Protein AF-A0A377XPC1-F1 (afdb_monomer_lite)

pLDDT: mean 78.17, std 18.59, range [35.38, 95.88]

Foldseek 3Di:
DQPPLPPPPFKDKAQFPDKAWDWDADPQGIKIKIWTAHPVGDIAIDMFHDPDPVSVVVCCVQPVQLFFPDHPDDDDDDHSVSCNVVCVRGDAFRIWMWTDDPPHTHTDDTHRDDDDDDDPVNVSCSNVVVDDD

Radius of gyration: 15.46 Å; chains: 1; bounding box: 32×32×49 Å

Sequence (133 aa):
MLKAALKLKDALVLRCSGMALQHGGDEKGPWLKITYYDEDGADVSERFRLQTPAQRTAFEQLFIRPHTRTPGVPLRWITPADIVTQQALLRHPDFVVARMKGQYWQVRGKSVRLSGAFSSRQRAALITGKLRF

Structure (mmCIF, N/CA/C/O backbone):
data_AF-A0A377XPC1-F1
#
_entry.id   AF-A0A377XPC1-F1
#
loop_
_atom_site.group_PDB
_atom_site.id
_atom_site.type_symbol
_atom_site.label_atom_id
_atom_site.label_alt_id
_atom_site.label_comp_id
_atom_site.label_asym_id
_atom_site.label_entity_id
_atom_site.label_seq_id
_atom_site.pdbx_PDB_ins_code
_atom_site.Cartn_x
_atom_site.Cartn_y
_atom_site.Cartn_z
_atom_site.occupancy
_atom_site.B_iso_or_equiv
_atom_site.auth_seq_id
_atom_site.auth_comp_id
_atom_site.auth_asym_id
_atom_site.auth_atom_id
_atom_site.pdbx_PDB_model_num
ATOM 1 N N . MET A 1 1 ? -7.324 1.250 30.846 1.00 39.00 1 MET A N 1
ATOM 2 C CA . MET A 1 1 ? -6.971 2.548 30.217 1.00 39.00 1 MET A CA 1
ATOM 3 C C . MET A 1 1 ? -6.848 2.414 28.688 1.00 39.00 1 MET A C 1
ATOM 5 O O . MET A 1 1 ? -5.769 2.596 28.142 1.00 39.00 1 MET A O 1
ATOM 9 N N . LEU A 1 2 ? -7.938 2.065 27.983 1.00 35.38 2 LEU A N 1
ATOM 10 C CA . LEU A 1 2 ? -7.935 1.746 26.534 1.00 35.38 2 LEU A CA 1
ATOM 11 C C . LEU A 1 2 ? -8.766 2.725 25.676 1.00 35.38 2 LEU A C 1
ATOM 13 O O . LEU A 1 2 ? -8.939 2.513 24.485 1.00 35.38 2 LEU A O 1
ATOM 17 N N . LYS A 1 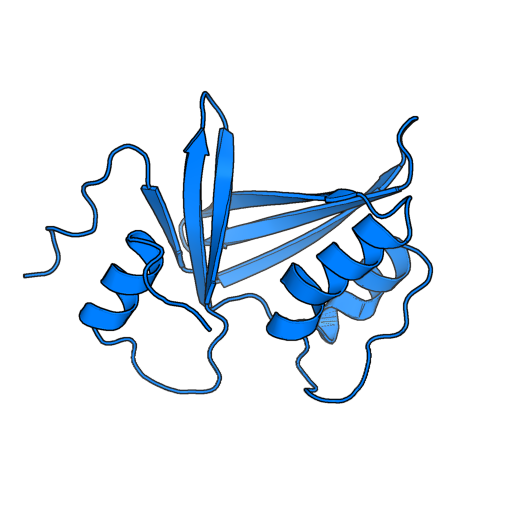3 ? -9.281 3.805 26.277 1.00 38.94 3 LYS A N 1
ATOM 18 C CA . LYS A 1 3 ? -10.182 4.770 25.617 1.00 38.94 3 LYS A CA 1
ATOM 19 C C . LYS A 1 3 ? -9.497 6.065 25.153 1.00 38.94 3 LYS A C 1
ATOM 21 O O . LYS A 1 3 ? -10.122 6.859 24.463 1.00 38.94 3 LYS A O 1
ATOM 26 N N . ALA A 1 4 ? -8.229 6.290 25.509 1.00 38.84 4 ALA A N 1
ATOM 27 C CA . ALA A 1 4 ? -7.556 7.569 25.254 1.00 38.84 4 ALA A CA 1
ATOM 28 C C . ALA A 1 4 ? -6.900 7.675 23.860 1.00 38.84 4 ALA A C 1
ATOM 30 O O . ALA A 1 4 ? -6.747 8.778 23.351 1.00 38.84 4 ALA A O 1
ATOM 31 N N . ALA A 1 5 ? -6.560 6.553 23.212 1.00 39.91 5 ALA A N 1
ATOM 32 C CA . ALA A 1 5 ? -5.918 6.551 21.888 1.00 39.91 5 ALA A CA 1
ATOM 33 C C . ALA A 1 5 ? -6.907 6.540 20.700 1.00 39.91 5 ALA A C 1
ATOM 35 O O . ALA A 1 5 ? -6.494 6.744 19.565 1.00 39.91 5 ALA A O 1
ATOM 36 N N . LEU A 1 6 ? -8.203 6.327 20.959 1.00 48.03 6 LEU A N 1
ATOM 37 C CA . LEU A 1 6 ? -9.279 6.239 19.955 1.00 48.03 6 LEU A CA 1
ATOM 38 C C . LEU A 1 6 ? -9.989 7.582 19.686 1.00 48.03 6 LEU A C 1
ATOM 40 O O . LEU A 1 6 ? -10.981 7.619 18.971 1.00 48.03 6 LEU A O 1
ATOM 44 N N . LYS A 1 7 ? -9.522 8.689 20.280 1.00 44.25 7 LYS A N 1
ATOM 45 C CA . LYS A 1 7 ? -10.192 10.005 20.230 1.00 44.25 7 LYS A CA 1
ATOM 46 C C . LYS A 1 7 ? -9.455 11.066 19.404 1.00 44.25 7 LYS A C 1
ATOM 48 O O . LYS A 1 7 ? -9.635 12.259 19.629 1.00 44.25 7 LYS A O 1
ATOM 53 N N . LEU A 1 8 ? -8.641 10.666 18.433 1.00 55.12 8 LEU A N 1
ATOM 54 C CA . LEU A 1 8 ? -8.222 11.596 17.385 1.00 55.12 8 LEU A CA 1
ATOM 55 C C . LEU A 1 8 ? -9.326 11.591 16.327 1.00 55.12 8 LEU A C 1
ATOM 57 O O . LEU A 1 8 ? -9.458 10.609 15.607 1.00 55.12 8 LEU A O 1
ATOM 61 N N . LYS A 1 9 ? -10.124 12.668 16.263 1.00 61.16 9 LYS A N 1
ATOM 62 C CA . LYS A 1 9 ? -11.248 12.826 15.313 1.00 61.16 9 LYS A CA 1
ATOM 63 C C . LYS A 1 9 ? -10.861 12.523 13.857 1.00 61.16 9 LYS A C 1
ATOM 65 O O . LYS A 1 9 ? -11.709 12.105 13.081 1.00 61.16 9 LYS A O 1
ATOM 70 N N . ASP A 1 10 ? -9.576 12.660 13.533 1.00 73.75 10 ASP A N 1
ATOM 71 C CA . ASP A 1 10 ? -9.043 12.483 12.186 1.00 73.75 10 ASP A CA 1
ATOM 72 C C . ASP A 1 10 ? -8.172 11.227 12.036 1.00 73.75 10 ASP A C 1
ATOM 74 O O . ASP A 1 10 ? -7.394 11.164 11.090 1.00 73.75 10 ASP A O 1
ATOM 78 N N . ALA A 1 11 ? -8.206 10.260 12.961 1.00 75.69 11 ALA A N 1
ATOM 79 C CA . ALA A 1 11 ? -7.418 9.028 12.865 1.00 75.69 11 ALA A CA 1
ATOM 80 C C . ALA A 1 11 ? -8.310 7.782 12.900 1.00 75.69 11 ALA A C 1
ATOM 82 O O . ALA A 1 11 ? -9.053 7.561 13.852 1.00 75.69 11 ALA A O 1
ATOM 83 N N . LEU A 1 12 ? -8.168 6.943 11.877 1.00 80.12 12 LEU A N 1
ATOM 84 C CA . LEU A 1 12 ? -8.795 5.635 11.758 1.00 80.12 12 LEU A CA 1
ATOM 85 C C . LEU A 1 12 ? -7.737 4.562 11.994 1.00 80.12 12 LEU A C 1
ATOM 87 O O . LEU A 1 12 ? -6.663 4.589 11.392 1.00 80.12 12 LEU A O 1
ATOM 91 N N . VAL A 1 13 ? -8.057 3.608 12.860 1.00 83.00 13 VAL A N 1
ATOM 92 C CA . VAL A 1 13 ? -7.294 2.371 13.020 1.00 83.00 13 VAL A CA 1
ATOM 93 C C . VAL A 1 13 ? -8.234 1.236 12.652 1.00 83.00 13 VAL A C 1
ATOM 95 O O . VAL A 1 13 ? -9.164 0.958 13.400 1.00 83.00 13 VAL A O 1
ATOM 98 N N . LEU A 1 14 ? -7.992 0.623 11.498 1.00 84.31 14 LEU A N 1
ATOM 99 C CA . LEU A 1 14 ? -8.779 -0.475 10.947 1.00 84.31 14 LEU A CA 1
ATOM 100 C C . LEU A 1 14 ? -8.058 -1.797 11.223 1.00 84.31 14 LEU A C 1
ATOM 102 O O . LEU A 1 14 ? -6.855 -1.908 10.950 1.00 84.31 14 LEU A O 1
ATOM 106 N N . ARG A 1 15 ? -8.767 -2.783 11.784 1.00 86.81 15 ARG A N 1
ATOM 107 C CA . ARG A 1 15 ? -8.241 -4.139 11.962 1.00 86.81 15 ARG A CA 1
ATOM 108 C C . ARG A 1 15 ? -8.513 -4.895 10.669 1.00 86.81 15 ARG A C 1
ATOM 110 O O . ARG A 1 15 ? -9.638 -5.237 10.357 1.00 86.81 15 ARG A O 1
ATOM 117 N N . CYS A 1 16 ? -7.481 -5.110 9.872 1.00 88.94 16 CYS A N 1
ATOM 118 C CA . CYS A 1 16 ? -7.688 -5.608 8.523 1.00 88.94 16 CYS A CA 1
ATOM 119 C C . CYS A 1 16 ? -7.918 -7.125 8.546 1.00 88.94 16 CYS A C 1
ATOM 121 O O . CYS A 1 16 ? -7.024 -7.888 8.914 1.00 88.94 16 CYS A O 1
ATOM 123 N N . SER A 1 17 ? -9.109 -7.545 8.126 1.00 87.62 17 SER A N 1
ATOM 124 C CA . SER A 1 17 ? -9.508 -8.946 7.942 1.00 87.62 17 SER A CA 1
ATOM 125 C C . SER A 1 17 ? -9.403 -9.388 6.481 1.00 87.62 17 SER A C 1
ATOM 127 O O . SER A 1 17 ? -9.270 -10.576 6.194 1.00 87.62 17 SER A O 1
ATOM 129 N N . GLY A 1 18 ? -9.404 -8.433 5.546 1.00 89.62 18 GLY A N 1
ATOM 130 C CA . GLY A 1 18 ? -9.320 -8.711 4.119 1.00 89.62 18 GLY A CA 1
ATOM 131 C C . GLY A 1 18 ? -8.712 -7.567 3.320 1.00 89.62 18 GLY A C 1
ATOM 132 O O . GLY A 1 18 ? -8.726 -6.406 3.724 1.00 89.62 18 GLY A O 1
ATOM 133 N N . MET A 1 19 ? -8.176 -7.904 2.149 1.00 93.44 19 MET A N 1
ATOM 134 C CA . MET A 1 19 ? -7.631 -6.940 1.198 1.00 93.44 19 MET A CA 1
ATOM 135 C C . MET A 1 19 ? -8.072 -7.313 -0.216 1.00 93.44 19 MET A C 1
ATOM 137 O O . MET A 1 19 ? -7.949 -8.472 -0.608 1.00 93.44 19 MET A O 1
ATOM 141 N N . ALA A 1 20 ? -8.530 -6.332 -0.988 1.00 93.12 20 ALA A N 1
ATOM 142 C CA . ALA A 1 20 ? -8.815 -6.478 -2.411 1.00 93.12 20 ALA A CA 1
ATOM 143 C C . ALA A 1 20 ? -7.914 -5.559 -3.236 1.00 93.12 20 ALA A C 1
ATOM 145 O O . ALA A 1 20 ? -7.694 -4.395 -2.886 1.00 93.12 20 ALA A O 1
ATOM 146 N N . LEU A 1 21 ? -7.418 -6.088 -4.350 1.00 95.19 21 LEU A N 1
ATOM 147 C CA . LEU A 1 21 ? -6.628 -5.355 -5.326 1.00 95.19 21 LEU A CA 1
ATOM 148 C C . LEU A 1 21 ? -7.469 -5.125 -6.583 1.00 95.19 21 LEU A C 1
ATOM 150 O O . LEU A 1 21 ? -8.081 -6.046 -7.113 1.00 95.19 21 LEU A O 1
ATOM 154 N N . GLN A 1 22 ? -7.481 -3.890 -7.069 1.00 95.88 22 GLN A N 1
ATOM 155 C CA . GLN A 1 22 ? -8.099 -3.519 -8.337 1.00 95.88 22 GLN A CA 1
ATOM 156 C C . GLN A 1 22 ? -7.089 -2.745 -9.165 1.00 95.88 22 GLN A C 1
ATOM 158 O O . GLN A 1 22 ? -6.446 -1.822 -8.665 1.00 95.88 22 GLN A O 1
ATOM 163 N N . HIS A 1 23 ? -6.962 -3.091 -10.438 1.00 95.75 23 HIS A N 1
ATOM 164 C CA . HIS A 1 23 ? -6.120 -2.350 -11.361 1.00 95.75 23 HIS A CA 1
ATOM 165 C C . HIS A 1 23 ? -6.949 -1.563 -12.370 1.00 95.75 23 HIS A C 1
ATOM 167 O O . HIS A 1 23 ? -8.104 -1.878 -12.642 1.00 95.75 23 HIS A O 1
ATOM 173 N N . GLY A 1 24 ? -6.318 -0.565 -12.974 1.00 94.62 24 GLY A N 1
ATOM 174 C CA . GLY A 1 24 ? -6.858 0.126 -14.131 1.00 94.62 24 GLY A CA 1
ATOM 175 C C . GLY A 1 24 ? -5.812 1.012 -14.789 1.00 94.62 24 GLY A C 1
ATOM 176 O O . GLY A 1 24 ? -4.653 1.065 -14.370 1.00 94.62 24 GLY A O 1
ATOM 177 N N . GLY A 1 25 ? -6.234 1.717 -15.829 1.00 94.56 25 GLY A N 1
ATOM 178 C CA . GLY A 1 25 ? -5.443 2.729 -16.516 1.00 94.56 25 GLY A CA 1
ATOM 179 C C . GLY A 1 25 ? -6.294 3.964 -16.766 1.00 94.56 25 GLY A C 1
ATOM 180 O O . GLY A 1 25 ? -7.511 3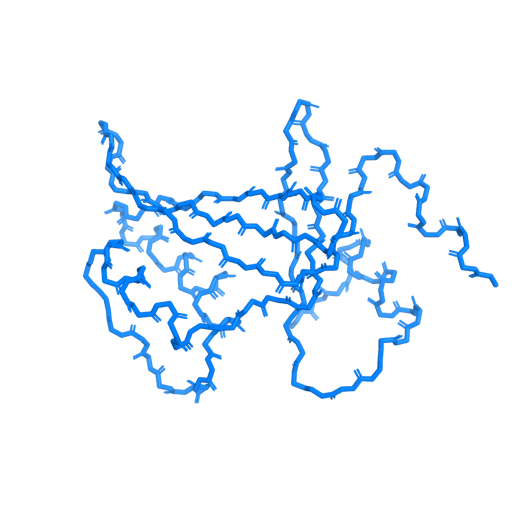.868 -16.881 1.00 94.56 25 GLY A O 1
ATOM 181 N N . ASP A 1 26 ? -5.657 5.125 -16.784 1.00 93.44 26 ASP A N 1
ATOM 182 C CA . ASP A 1 26 ? -6.239 6.369 -17.290 1.00 93.44 26 ASP A CA 1
ATOM 183 C C . ASP A 1 26 ? -5.145 7.156 -18.035 1.00 93.44 26 ASP A C 1
ATOM 185 O O . ASP A 1 26 ? -4.035 6.647 -18.211 1.00 93.44 26 ASP A O 1
ATOM 189 N N . GLU A 1 27 ? -5.425 8.390 -18.455 1.00 91.50 27 GLU A N 1
ATOM 190 C CA . GLU A 1 27 ? -4.475 9.259 -19.174 1.00 91.50 27 GLU A CA 1
ATOM 191 C C . GLU A 1 27 ? -3.134 9.456 -18.443 1.00 91.50 27 GLU A C 1
ATOM 193 O O . GLU A 1 27 ? -2.109 9.717 -19.066 1.00 91.50 27 GLU A O 1
ATOM 198 N N . LYS A 1 28 ? -3.110 9.301 -17.112 1.00 88.44 28 LYS A N 1
ATOM 199 C CA . LYS A 1 28 ? -1.899 9.419 -16.281 1.00 88.44 28 LYS A CA 1
ATOM 200 C C . LYS A 1 28 ? -1.175 8.080 -16.101 1.00 88.44 28 LYS A C 1
ATOM 202 O O . LYS A 1 28 ? -0.270 7.976 -15.268 1.00 88.44 28 LYS A O 1
ATOM 207 N N . GLY A 1 29 ? -1.585 7.054 -16.840 1.00 92.50 29 GLY A N 1
ATOM 208 C CA . GLY A 1 29 ? -0.976 5.733 -16.859 1.00 92.50 29 GLY A CA 1
ATOM 209 C C . GLY A 1 29 ? -1.621 4.718 -15.906 1.00 92.50 29 GLY A C 1
ATOM 210 O O . GLY A 1 29 ? -2.657 4.986 -15.280 1.00 92.50 29 GLY A O 1
ATOM 211 N N . PRO A 1 30 ? -1.005 3.530 -15.774 1.00 95.12 30 PRO A N 1
ATOM 212 C CA . PRO A 1 30 ? -1.535 2.428 -14.998 1.00 95.12 30 PRO A CA 1
ATOM 213 C C . PRO A 1 30 ? -1.528 2.741 -13.505 1.00 95.12 30 PRO A C 1
ATOM 215 O O . PRO A 1 30 ? -0.644 3.421 -12.966 1.00 95.12 30 PRO A O 1
ATOM 218 N N . TRP A 1 31 ? -2.523 2.205 -12.817 1.00 95.62 31 TRP A N 1
ATOM 219 C CA . TRP A 1 31 ? -2.691 2.362 -11.387 1.00 95.62 31 TRP A CA 1
ATOM 220 C C . TRP A 1 31 ? -3.210 1.082 -10.743 1.00 95.62 31 TRP A C 1
ATOM 222 O O . TRP A 1 31 ? -3.857 0.250 -11.378 1.00 95.62 31 TRP A O 1
ATOM 232 N N . LEU A 1 32 ? -2.932 0.960 -9.450 1.00 95.75 32 LEU A N 1
ATOM 233 C CA . LEU A 1 32 ? -3.402 -0.118 -8.597 1.00 95.75 32 LEU A CA 1
ATOM 234 C C . LEU A 1 32 ? -4.053 0.496 -7.359 1.00 95.75 32 LEU A C 1
ATOM 236 O O . LEU A 1 32 ? -3.435 1.301 -6.662 1.00 95.75 32 LEU A O 1
ATOM 240 N N . LYS A 1 33 ? -5.310 0.146 -7.109 1.00 95.50 33 LYS A N 1
ATOM 241 C CA . LYS A 1 33 ? -6.054 0.483 -5.899 1.00 95.50 33 LYS A CA 1
ATOM 242 C C . LYS A 1 33 ? -6.050 -0.731 -4.980 1.00 95.50 33 LYS A C 1
ATOM 244 O O . LYS A 1 33 ? -6.358 -1.839 -5.410 1.00 95.50 33 LYS A O 1
ATOM 249 N N . ILE A 1 34 ? -5.729 -0.501 -3.717 1.00 95.00 34 ILE A N 1
ATOM 250 C CA . ILE A 1 34 ? -5.807 -1.497 -2.659 1.00 95.00 34 ILE A CA 1
ATOM 251 C C . ILE A 1 34 ? -6.879 -1.042 -1.691 1.00 95.00 34 ILE A C 1
ATOM 253 O O . ILE A 1 34 ? -6.845 0.102 -1.244 1.00 95.00 34 ILE A O 1
ATOM 257 N N . THR A 1 35 ? -7.822 -1.926 -1.390 1.00 93.88 35 THR A N 1
ATOM 258 C CA . THR A 1 35 ? -8.881 -1.685 -0.410 1.00 93.88 35 THR A CA 1
ATOM 259 C C . THR A 1 35 ? -8.724 -2.685 0.722 1.00 93.88 35 THR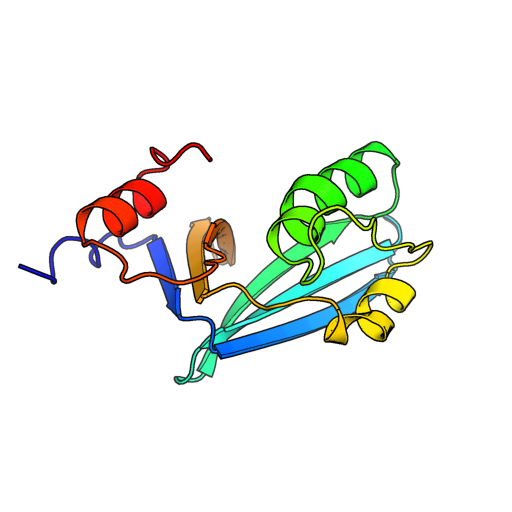 A C 1
ATOM 261 O O . THR A 1 35 ? -8.586 -3.880 0.471 1.00 93.88 35 THR A O 1
ATOM 264 N N . TYR A 1 36 ? -8.704 -2.184 1.948 1.00 92.69 36 TYR A N 1
ATOM 265 C CA . TYR A 1 36 ? -8.614 -2.958 3.177 1.00 92.69 36 TYR A CA 1
ATOM 266 C C . TYR A 1 36 ? -9.968 -2.941 3.862 1.00 92.69 36 TYR A C 1
ATOM 268 O O . TYR A 1 36 ? -10.568 -1.873 3.965 1.00 92.69 36 TYR A O 1
ATOM 276 N N . TYR A 1 37 ? -10.405 -4.099 4.338 1.00 91.19 37 TYR A N 1
ATOM 277 C CA . TYR A 1 37 ? -11.700 -4.289 4.982 1.00 91.19 37 TYR A CA 1
ATOM 278 C C . TYR A 1 37 ? -11.512 -4.763 6.423 1.00 91.19 37 TYR A C 1
ATOM 280 O O . TYR A 1 37 ? -10.583 -5.526 6.704 1.00 91.19 37 TYR A O 1
ATOM 288 N N . ASP A 1 38 ? -12.385 -4.300 7.314 1.00 86.62 38 ASP A N 1
ATOM 289 C CA . ASP A 1 38 ? -12.553 -4.833 8.672 1.00 86.62 38 ASP A CA 1
ATOM 290 C C . ASP A 1 38 ? -13.658 -5.907 8.713 1.00 86.62 38 ASP A C 1
ATOM 292 O O . ASP A 1 38 ? -14.433 -6.059 7.768 1.00 86.62 38 ASP A O 1
ATOM 296 N N . GLU A 1 39 ? -13.749 -6.648 9.817 1.00 81.31 39 GLU A N 1
ATOM 297 C CA . GLU A 1 39 ? -14.836 -7.597 10.107 1.00 81.31 39 GLU A CA 1
ATOM 298 C C . GLU A 1 39 ? -16.208 -6.895 10.157 1.00 81.31 39 GLU A C 1
ATOM 300 O O . GLU A 1 39 ? -17.209 -7.467 9.734 1.00 81.31 39 GLU A O 1
ATOM 305 N N . ASP A 1 40 ? -16.237 -5.628 10.583 1.00 79.00 40 ASP A N 1
ATOM 306 C CA . ASP A 1 40 ? -17.451 -4.804 10.689 1.00 79.00 40 ASP A CA 1
ATOM 307 C C . ASP A 1 40 ? -17.850 -4.104 9.368 1.00 79.00 40 ASP A C 1
ATOM 309 O O . ASP A 1 40 ? -18.751 -3.264 9.346 1.00 79.00 40 ASP A O 1
ATOM 313 N N . GLY A 1 41 ? -17.167 -4.399 8.253 1.00 77.75 41 GLY A N 1
ATOM 314 C CA . GLY A 1 41 ? -17.478 -3.834 6.932 1.00 77.75 41 GLY A CA 1
ATOM 315 C C . GLY A 1 41 ? -16.957 -2.413 6.685 1.00 77.75 41 GLY A C 1
ATOM 316 O O . GLY A 1 41 ? -17.223 -1.844 5.628 1.00 77.75 41 GLY A O 1
ATOM 317 N N . ALA A 1 42 ? -16.192 -1.838 7.618 1.00 84.69 42 ALA A N 1
ATOM 318 C CA . ALA A 1 42 ? -15.455 -0.602 7.369 1.00 84.69 42 ALA A CA 1
ATOM 319 C C . ALA A 1 42 ? -14.362 -0.835 6.318 1.00 84.69 42 ALA A C 1
ATOM 321 O O . ALA A 1 42 ? -13.676 -1.861 6.354 1.00 84.69 42 ALA A O 1
ATOM 322 N N . ASP A 1 43 ? -14.161 0.132 5.422 1.00 89.06 43 ASP A N 1
ATOM 323 C CA . ASP A 1 43 ? -13.114 0.066 4.412 1.00 89.06 43 ASP A CA 1
ATOM 324 C C . ASP A 1 43 ? -12.210 1.300 4.397 1.00 89.06 43 ASP A C 1
ATOM 326 O O . ASP A 1 43 ? -12.591 2.425 4.731 1.00 89.06 43 ASP A O 1
ATOM 330 N N . VAL A 1 44 ? -10.963 1.074 3.997 1.00 90.75 44 VAL A N 1
ATOM 331 C CA . VAL A 1 44 ? -10.031 2.139 3.648 1.00 90.75 44 VAL A CA 1
ATOM 332 C C . VAL A 1 44 ? -9.259 1.735 2.411 1.00 90.75 44 VAL A C 1
ATOM 334 O O . VAL A 1 44 ? -8.815 0.595 2.287 1.00 90.75 44 VAL A O 1
ATOM 337 N N . SER A 1 45 ? -9.067 2.672 1.488 1.00 91.50 45 SER A N 1
ATOM 338 C CA . SER A 1 45 ? -8.324 2.398 0.266 1.00 91.50 45 SER A CA 1
ATOM 339 C C . SER A 1 45 ? -7.166 3.354 0.049 1.00 91.50 45 SER A C 1
ATOM 341 O O . SER A 1 45 ? -7.156 4.495 0.508 1.00 91.50 45 SER A O 1
ATOM 343 N N . GLU A 1 46 ? -6.179 2.872 -0.690 1.00 92.38 46 GLU A N 1
ATOM 344 C CA . GLU A 1 46 ? -5.101 3.681 -1.230 1.00 92.38 46 GLU A CA 1
ATOM 345 C C . GLU A 1 46 ? -4.842 3.312 -2.682 1.00 92.38 46 GLU A C 1
ATOM 347 O O . GLU A 1 46 ? -5.211 2.236 -3.157 1.00 92.38 46 GLU A O 1
ATOM 352 N N . ARG A 1 47 ? -4.202 4.226 -3.405 1.00 92.75 47 ARG A N 1
ATOM 353 C CA . ARG A 1 47 ? -3.941 4.062 -4.828 1.00 92.75 47 ARG A CA 1
ATOM 354 C C . ARG A 1 47 ? -2.496 4.398 -5.139 1.00 92.75 47 ARG A C 1
ATOM 356 O O . ARG A 1 47 ? -2.021 5.480 -4.803 1.00 92.75 47 ARG A O 1
ATOM 363 N N . PHE A 1 48 ? -1.839 3.492 -5.849 1.00 93.56 48 PHE A N 1
ATOM 364 C CA . PHE A 1 48 ? -0.504 3.682 -6.390 1.00 93.56 48 PHE A CA 1
ATOM 365 C C . PHE A 1 48 ? -0.577 3.896 -7.892 1.00 93.56 48 PHE A C 1
ATOM 367 O O . PHE A 1 48 ? -1.292 3.197 -8.612 1.00 93.56 48 PHE A O 1
ATOM 374 N N . ARG A 1 49 ? 0.181 4.879 -8.369 1.00 93.75 49 ARG A N 1
ATOM 375 C CA . ARG A 1 49 ? 0.509 5.011 -9.788 1.00 93.75 49 ARG A CA 1
ATOM 376 C C . ARG A 1 49 ? 1.706 4.122 -10.082 1.00 93.75 49 ARG A C 1
ATOM 378 O O . ARG A 1 49 ? 2.552 3.971 -9.211 1.00 93.75 49 ARG A O 1
ATOM 385 N N . LEU A 1 50 ? 1.752 3.524 -11.269 1.00 93.88 50 LEU A N 1
ATOM 386 C CA . LEU A 1 50 ? 2.791 2.561 -11.663 1.00 93.88 50 LEU A CA 1
ATOM 387 C C . LEU A 1 50 ? 3.396 2.901 -13.041 1.00 93.88 50 LEU A C 1
ATOM 389 O O . LEU A 1 50 ? 3.981 2.040 -13.704 1.00 93.88 50 LEU A O 1
ATOM 393 N N . GLN A 1 51 ? 3.247 4.158 -13.477 1.00 92.19 51 GLN A N 1
ATOM 394 C CA . GLN A 1 51 ? 3.699 4.642 -14.783 1.00 92.19 51 GLN A CA 1
ATOM 395 C C . GLN A 1 51 ? 5.215 4.852 -14.812 1.00 92.19 51 GLN A C 1
ATOM 397 O O . GLN A 1 51 ? 5.881 4.376 -15.727 1.00 92.19 51 GLN A O 1
ATOM 402 N N . THR A 1 52 ? 5.770 5.570 -13.831 1.00 94.31 52 THR A N 1
ATOM 403 C CA . THR A 1 52 ? 7.194 5.943 -13.838 1.00 94.31 52 THR A CA 1
ATOM 404 C C . THR A 1 52 ? 8.046 4.985 -13.000 1.00 94.31 52 THR A C 1
ATOM 406 O O . THR A 1 52 ? 7.543 4.413 -12.029 1.00 94.31 52 THR A O 1
ATOM 409 N N . PRO A 1 53 ? 9.353 4.835 -13.290 1.00 92.88 53 PRO A N 1
ATOM 410 C CA . PRO A 1 53 ? 10.240 3.994 -12.484 1.00 92.88 53 PRO A CA 1
ATOM 411 C C . PRO A 1 53 ? 10.242 4.376 -10.998 1.00 92.88 53 PRO A C 1
ATOM 413 O O . PRO A 1 53 ? 10.128 3.509 -10.140 1.00 92.88 53 PRO A O 1
ATOM 416 N N . ALA A 1 54 ? 10.259 5.676 -10.684 1.00 93.00 54 ALA A N 1
ATOM 417 C CA . ALA A 1 54 ? 10.202 6.160 -9.303 1.00 93.00 54 ALA A CA 1
ATOM 418 C C . ALA A 1 54 ? 8.906 5.746 -8.584 1.00 93.00 54 ALA A C 1
ATOM 420 O O . ALA A 1 54 ? 8.935 5.362 -7.416 1.00 93.00 54 ALA A O 1
ATOM 421 N N . GLN A 1 55 ? 7.770 5.784 -9.287 1.00 93.44 55 GLN A N 1
ATOM 422 C CA . GLN A 1 55 ? 6.487 5.332 -8.754 1.00 93.44 55 GLN A CA 1
ATOM 423 C C . GLN A 1 55 ? 6.475 3.822 -8.487 1.00 93.44 55 GLN A C 1
ATOM 425 O O . GLN A 1 55 ? 5.981 3.391 -7.445 1.00 93.44 55 GLN A O 1
ATOM 430 N N . ARG A 1 56 ? 7.057 3.026 -9.392 1.00 93.31 56 ARG A N 1
ATOM 431 C CA . ARG A 1 56 ? 7.204 1.575 -9.213 1.00 93.31 56 ARG A CA 1
ATOM 432 C C . ARG A 1 56 ? 8.084 1.252 -8.006 1.00 93.31 56 ARG A C 1
ATOM 434 O O . ARG A 1 56 ? 7.657 0.490 -7.148 1.00 93.31 56 ARG A O 1
ATOM 441 N N . THR A 1 57 ? 9.239 1.907 -7.870 1.00 91.19 57 THR A N 1
ATOM 442 C CA . THR A 1 57 ? 10.126 1.744 -6.705 1.00 91.19 57 THR A CA 1
ATOM 443 C C . THR A 1 57 ? 9.425 2.120 -5.399 1.00 91.19 57 THR A C 1
ATOM 445 O O . 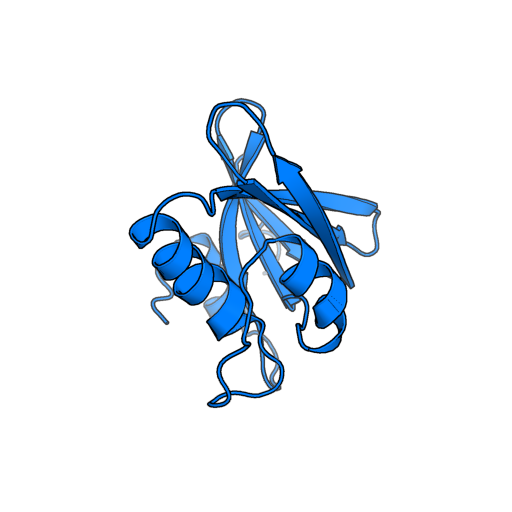THR A 1 57 ? 9.525 1.393 -4.411 1.00 91.19 57 THR A O 1
ATOM 448 N N . ALA A 1 58 ? 8.677 3.228 -5.381 1.00 91.00 58 ALA A N 1
ATOM 449 C CA . ALA A 1 58 ? 7.907 3.633 -4.207 1.00 91.00 58 ALA A CA 1
ATOM 450 C C . ALA A 1 58 ? 6.834 2.593 -3.850 1.00 91.00 58 ALA A C 1
ATOM 452 O O . ALA A 1 58 ? 6.684 2.238 -2.683 1.00 91.00 58 ALA A O 1
ATOM 453 N N . PHE A 1 59 ? 6.120 2.060 -4.843 1.00 92.44 59 PHE A N 1
ATOM 454 C CA . PHE A 1 59 ? 5.149 0.989 -4.638 1.00 92.44 59 PHE A CA 1
ATOM 455 C C . PHE A 1 59 ? 5.799 -0.287 -4.084 1.00 92.44 59 PHE A C 1
ATOM 457 O O . PHE A 1 59 ? 5.292 -0.879 -3.130 1.00 92.44 59 PHE A O 1
ATOM 464 N N . GLU A 1 60 ? 6.951 -0.693 -4.614 1.00 90.81 60 GLU A N 1
ATOM 465 C CA . GLU A 1 60 ? 7.667 -1.865 -4.112 1.00 90.81 60 GLU A CA 1
ATOM 466 C C . GLU A 1 60 ? 8.093 -1.699 -2.653 1.00 90.81 60 GLU A C 1
ATOM 468 O O . GLU A 1 60 ? 7.918 -2.612 -1.844 1.00 90.81 60 GLU A O 1
ATOM 473 N N . GLN A 1 61 ? 8.619 -0.527 -2.298 1.00 88.00 61 GLN A N 1
ATOM 474 C CA . GLN A 1 61 ? 9.068 -0.233 -0.940 1.00 88.00 61 GLN A CA 1
ATOM 475 C C . GLN A 1 61 ? 7.908 -0.127 0.054 1.00 88.00 61 GLN A C 1
ATOM 477 O O . GLN A 1 61 ? 8.001 -0.662 1.158 1.00 88.00 61 GLN A O 1
ATOM 482 N N . LEU A 1 62 ? 6.821 0.546 -0.328 1.00 87.56 62 LEU A N 1
ATOM 483 C CA . LEU A 1 62 ? 5.704 0.852 0.569 1.00 87.56 62 LEU A CA 1
ATOM 484 C C . LEU A 1 62 ? 4.671 -0.276 0.659 1.00 87.56 62 LEU A C 1
ATOM 486 O O . LEU A 1 62 ? 3.991 -0.404 1.680 1.00 87.56 62 LEU A O 1
ATOM 490 N N . PHE A 1 63 ? 4.528 -1.086 -0.392 1.00 90.44 63 PHE A N 1
ATOM 491 C CA . PHE A 1 63 ? 3.509 -2.130 -0.468 1.00 90.44 63 PHE A CA 1
ATOM 492 C C . PHE A 1 63 ? 4.100 -3.535 -0.617 1.00 90.44 63 PHE A C 1
ATOM 494 O O . PHE A 1 63 ? 3.881 -4.359 0.269 1.00 90.44 63 PHE A O 1
ATOM 501 N N . ILE A 1 64 ? 4.883 -3.825 -1.661 1.00 89.62 64 ILE A N 1
ATOM 502 C CA . ILE A 1 64 ? 5.344 -5.205 -1.920 1.00 89.62 64 ILE A CA 1
ATOM 503 C C . ILE A 1 64 ? 6.228 -5.736 -0.787 1.00 89.62 64 ILE A C 1
ATOM 505 O O . ILE A 1 64 ? 5.970 -6.821 -0.269 1.00 89.62 64 ILE A O 1
ATOM 509 N N . ARG A 1 65 ? 7.242 -4.977 -0.354 1.00 85.19 65 ARG A N 1
ATOM 510 C CA . ARG A 1 65 ? 8.189 -5.432 0.679 1.00 85.19 65 ARG A CA 1
ATOM 511 C C . ARG A 1 65 ? 7.512 -5.772 2.017 1.00 85.19 65 ARG A C 1
ATOM 513 O O . ARG A 1 65 ? 7.825 -6.829 2.558 1.00 85.19 65 ARG A O 1
ATOM 520 N N . PRO A 1 66 ? 6.575 -4.967 2.556 1.00 84.25 66 PRO A N 1
ATOM 521 C CA . PRO A 1 66 ? 5.863 -5.349 3.779 1.00 84.25 66 PRO A CA 1
ATOM 522 C C . PRO A 1 66 ? 4.857 -6.501 3.593 1.00 84.25 66 PRO A C 1
ATOM 524 O O . PRO A 1 66 ? 4.642 -7.280 4.529 1.00 84.25 66 PRO A O 1
ATOM 527 N N . HIS A 1 67 ? 4.238 -6.613 2.409 1.00 86.81 67 HIS A N 1
ATOM 528 C CA . HIS A 1 67 ? 3.119 -7.533 2.155 1.00 86.81 67 HIS A CA 1
ATOM 529 C C . HIS A 1 67 ? 3.541 -8.858 1.508 1.00 86.81 67 HIS A C 1
ATOM 531 O O . HIS A 1 67 ? 2.716 -9.762 1.433 1.00 86.81 67 HIS A O 1
ATOM 537 N N . THR A 1 68 ? 4.790 -9.029 1.067 1.00 85.44 68 THR A N 1
ATOM 538 C CA . THR A 1 68 ? 5.250 -10.328 0.558 1.00 85.44 68 THR A CA 1
ATOM 539 C C . THR A 1 68 ? 5.240 -11.386 1.663 1.00 85.44 68 THR A C 1
ATOM 541 O O . THR A 1 68 ? 5.695 -11.151 2.788 1.00 85.44 68 THR A O 1
ATOM 544 N N . ARG A 1 69 ? 4.713 -12.571 1.343 1.00 82.31 69 ARG A N 1
ATOM 545 C CA . ARG A 1 69 ? 4.773 -13.751 2.218 1.00 82.31 69 ARG A CA 1
ATOM 546 C C . ARG A 1 69 ? 6.152 -14.405 2.229 1.00 82.31 69 ARG A C 1
ATOM 548 O O . ARG A 1 69 ? 6.457 -15.117 3.181 1.00 82.31 69 ARG A O 1
ATOM 555 N N . THR A 1 70 ? 6.981 -14.125 1.225 1.00 79.88 70 THR A N 1
ATOM 556 C CA . THR A 1 70 ? 8.323 -14.696 1.075 1.00 79.88 70 THR A CA 1
ATOM 557 C C . THR A 1 70 ? 9.363 -13.574 1.123 1.00 79.88 70 THR A C 1
ATOM 559 O O . THR A 1 70 ? 9.740 -13.029 0.081 1.00 79.88 70 THR A O 1
ATOM 562 N N . PRO A 1 71 ? 9.820 -13.174 2.325 1.00 75.06 71 PRO A N 1
ATOM 563 C CA . PRO A 1 71 ? 10.899 -12.203 2.460 1.00 75.06 71 PRO A CA 1
ATOM 564 C C . PRO A 1 71 ? 12.146 -12.674 1.700 1.00 75.06 71 PRO A C 1
ATOM 566 O O . PRO A 1 71 ? 12.542 -13.829 1.814 1.00 75.06 71 PRO A O 1
ATOM 569 N N . GLY A 1 72 ? 12.763 -11.784 0.921 1.00 73.50 72 GLY A N 1
ATOM 570 C CA . GLY A 1 72 ? 13.992 -12.075 0.171 1.00 73.50 72 GLY A CA 1
ATOM 571 C C . GLY A 1 72 ? 13.788 -12.575 -1.263 1.00 73.50 72 GLY A C 1
ATOM 572 O O . GLY A 1 72 ? 14.718 -12.471 -2.057 1.00 73.50 72 GLY A O 1
ATOM 573 N N . VAL A 1 73 ? 12.584 -13.023 -1.639 1.00 79.25 73 VAL A N 1
ATOM 574 C CA . VAL A 1 73 ? 12.263 -13.347 -3.039 1.00 79.25 73 VAL A CA 1
ATOM 575 C C . VAL A 1 73 ? 11.524 -12.162 -3.669 1.00 79.25 73 VAL A C 1
ATOM 577 O O . VAL A 1 73 ? 10.422 -11.828 -3.224 1.00 79.25 73 VAL A O 1
ATOM 580 N N . PRO A 1 74 ? 12.103 -11.486 -4.680 1.00 78.31 74 PRO A N 1
ATOM 581 C CA . PRO A 1 74 ? 11.433 -10.374 -5.337 1.00 78.31 74 PRO A CA 1
ATOM 582 C C . PRO A 1 74 ? 10.227 -10.884 -6.128 1.00 78.31 74 PRO A C 1
ATOM 584 O O . PRO A 1 74 ? 10.346 -11.789 -6.957 1.00 78.31 74 PRO A O 1
ATOM 587 N N . LEU A 1 75 ? 9.067 -10.275 -5.890 1.00 86.06 75 LEU A N 1
ATOM 588 C CA . LEU A 1 75 ? 7.873 -10.512 -6.693 1.00 86.06 75 LEU A CA 1
ATOM 589 C C . LEU A 1 75 ? 8.107 -9.906 -8.079 1.00 86.06 75 LEU A C 1
ATOM 591 O O . LEU A 1 75 ? 8.373 -8.711 -8.190 1.00 86.06 75 LEU A O 1
ATOM 595 N N . ARG A 1 76 ? 8.057 -10.728 -9.130 1.00 87.81 76 ARG A N 1
ATOM 596 C CA . ARG A 1 76 ? 8.251 -10.275 -10.513 1.00 87.81 76 ARG A CA 1
ATOM 597 C C . ARG A 1 76 ? 6.910 -9.845 -11.096 1.00 87.81 76 ARG A C 1
ATOM 599 O O . ARG A 1 76 ? 5.966 -10.630 -11.122 1.00 87.81 76 ARG A O 1
ATOM 606 N N . TRP A 1 77 ? 6.834 -8.608 -11.569 1.00 92.25 77 TRP A N 1
ATOM 607 C CA . TRP A 1 77 ? 5.639 -8.041 -12.190 1.00 92.25 77 TRP A CA 1
ATOM 608 C C . TRP A 1 77 ? 6.042 -6.982 -13.222 1.00 92.25 77 TRP A C 1
ATOM 610 O O . TRP A 1 77 ? 7.047 -6.291 -13.057 1.00 92.25 77 TRP A O 1
ATOM 620 N N . ILE A 1 78 ? 5.267 -6.869 -14.299 1.00 89.19 78 ILE A N 1
ATOM 621 C CA . ILE A 1 78 ? 5.463 -5.883 -15.372 1.00 89.19 78 ILE A CA 1
ATOM 622 C C . ILE A 1 78 ? 4.278 -4.918 -15.394 1.00 89.19 78 ILE A C 1
ATOM 624 O O . ILE A 1 78 ? 4.451 -3.705 -15.561 1.00 89.19 78 ILE A O 1
ATOM 628 N N . THR A 1 79 ? 3.077 -5.461 -15.196 1.00 91.50 79 THR A N 1
ATOM 629 C CA . THR A 1 79 ? 1.810 -4.741 -15.210 1.00 91.50 79 THR A CA 1
ATOM 630 C C . THR A 1 79 ? 1.108 -4.823 -13.851 1.00 91.50 79 THR A C 1
ATOM 632 O O . THR A 1 79 ? 1.362 -5.735 -13.061 1.00 91.50 79 THR A O 1
ATOM 635 N N . PRO A 1 80 ? 0.181 -3.895 -13.551 1.00 92.19 80 PRO A N 1
ATOM 636 C CA . PRO A 1 80 ? -0.638 -3.992 -12.346 1.00 92.19 80 PRO A CA 1
ATOM 637 C C . PRO A 1 80 ? -1.497 -5.265 -12.286 1.00 92.19 80 PRO A C 1
ATOM 639 O O . PRO A 1 80 ? -1.792 -5.744 -11.195 1.00 92.19 80 PRO A O 1
ATOM 642 N N . ALA A 1 81 ? -1.892 -5.811 -13.442 1.00 92.31 81 ALA A N 1
ATOM 643 C CA . ALA A 1 81 ? -2.688 -7.034 -13.529 1.00 92.31 81 ALA A CA 1
ATOM 644 C C . ALA A 1 81 ? -1.909 -8.261 -13.022 1.00 92.31 81 ALA A C 1
ATOM 646 O O . ALA A 1 81 ? -2.483 -9.128 -12.358 1.00 92.31 81 ALA A O 1
ATOM 647 N N . ASP A 1 82 ? -0.589 -8.289 -13.235 1.00 92.69 82 ASP A N 1
ATOM 648 C CA . ASP A 1 82 ? 0.284 -9.346 -12.712 1.00 92.69 82 ASP A CA 1
ATOM 649 C C . ASP A 1 82 ? 0.248 -9.380 -11.180 1.00 92.69 82 ASP A C 1
ATOM 651 O O . ASP A 1 82 ? 0.266 -10.454 -10.581 1.00 92.69 82 ASP A 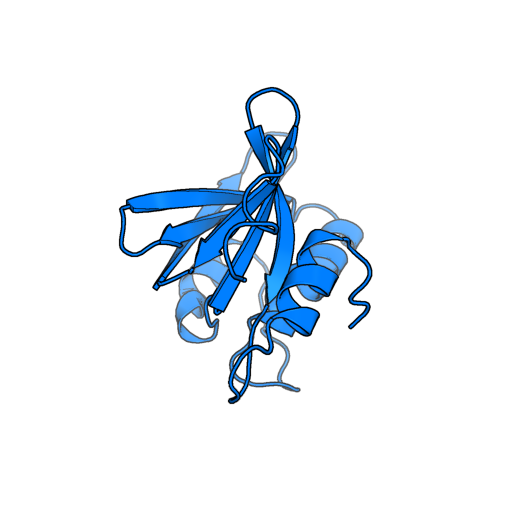O 1
ATOM 655 N N . ILE A 1 83 ? 0.163 -8.208 -10.538 1.00 92.31 83 ILE A N 1
ATOM 656 C CA . ILE A 1 83 ? 0.101 -8.096 -9.076 1.00 92.31 83 ILE A CA 1
ATOM 657 C C . ILE A 1 83 ? -1.232 -8.633 -8.549 1.00 92.31 83 ILE A C 1
ATOM 659 O O . ILE A 1 83 ? -1.246 -9.333 -7.539 1.00 92.31 83 ILE A O 1
ATOM 663 N N . VAL A 1 84 ? -2.344 -8.331 -9.229 1.00 92.75 84 VAL A N 1
ATOM 664 C CA . VAL A 1 84 ? -3.670 -8.856 -8.856 1.00 92.75 84 VAL A CA 1
ATOM 665 C C . VAL A 1 84 ? -3.705 -10.377 -9.001 1.00 92.75 84 VAL A C 1
ATOM 667 O O . VAL A 1 84 ? -4.149 -11.071 -8.092 1.00 92.75 84 VAL A O 1
ATOM 670 N N . THR A 1 85 ? -3.146 -10.907 -10.090 1.00 92.25 85 THR A N 1
ATOM 671 C CA . THR A 1 85 ? -3.045 -12.358 -10.321 1.00 92.25 85 THR A CA 1
ATOM 672 C C . THR A 1 85 ? -2.192 -13.043 -9.248 1.00 92.25 85 THR A C 1
ATOM 674 O O . THR A 1 85 ? -2.499 -14.144 -8.797 1.00 92.25 85 THR A O 1
ATOM 677 N N . GLN A 1 86 ? -1.143 -12.366 -8.780 1.00 91.19 86 GLN A N 1
ATOM 678 C CA . GLN A 1 86 ? -0.246 -12.843 -7.727 1.00 91.19 86 GLN A CA 1
ATOM 679 C C . GLN A 1 86 ? -0.693 -12.441 -6.310 1.00 91.19 86 GLN A C 1
ATOM 681 O O . GLN A 1 86 ? 0.092 -12.558 -5.366 1.00 91.19 86 GLN A O 1
ATOM 686 N N . GLN A 1 87 ? -1.949 -12.016 -6.112 1.00 89.19 87 GLN A N 1
ATOM 687 C CA . GLN A 1 87 ? -2.463 -11.606 -4.799 1.00 89.19 87 GLN A CA 1
ATOM 688 C C . GLN A 1 87 ? -2.273 -12.687 -3.719 1.00 89.19 87 GLN A C 1
ATOM 690 O O . GLN A 1 87 ? -2.048 -12.353 -2.558 1.00 89.19 87 GLN A O 1
ATOM 695 N N . ALA A 1 88 ? -2.289 -13.973 -4.082 1.00 88.19 88 ALA A N 1
ATOM 696 C CA . ALA A 1 88 ? -2.065 -15.081 -3.150 1.00 88.19 88 ALA A CA 1
ATOM 697 C C . ALA A 1 88 ? -0.663 -15.088 -2.499 1.00 88.19 88 ALA A C 1
ATOM 699 O O . ALA A 1 88 ? -0.488 -15.636 -1.407 1.00 88.19 88 ALA A O 1
ATOM 700 N N . LEU A 1 89 ? 0.333 -14.467 -3.144 1.00 88.31 89 LEU A N 1
ATOM 701 C CA . LEU A 1 89 ? 1.689 -14.297 -2.605 1.00 88.31 89 LEU A CA 1
ATOM 702 C C . LEU A 1 89 ? 1.788 -13.116 -1.630 1.00 88.31 89 LEU A C 1
ATOM 704 O O . LEU A 1 89 ? 2.794 -12.963 -0.931 1.00 88.31 89 LEU A O 1
ATOM 708 N N . LEU A 1 90 ? 0.743 -12.292 -1.566 1.00 89.75 90 LEU A N 1
ATOM 709 C CA . LEU A 1 90 ? 0.649 -11.144 -0.686 1.00 89.75 90 LEU A CA 1
ATOM 710 C C . LEU A 1 90 ? -0.197 -11.487 0.547 1.00 89.75 90 LEU A C 1
ATOM 712 O O . LEU A 1 90 ? -1.156 -12.257 0.507 1.00 89.75 90 LEU A O 1
ATOM 716 N N . ARG A 1 91 ? 0.169 -10.917 1.689 1.00 89.50 91 ARG A N 1
ATOM 717 C CA . ARG A 1 91 ? -0.633 -10.945 2.917 1.00 89.50 91 ARG A CA 1
ATOM 718 C C . ARG A 1 91 ? -1.203 -9.561 3.169 1.00 89.50 91 ARG A C 1
ATOM 720 O O . ARG A 1 91 ? -0.524 -8.563 2.935 1.00 89.50 91 ARG A O 1
ATOM 727 N N . H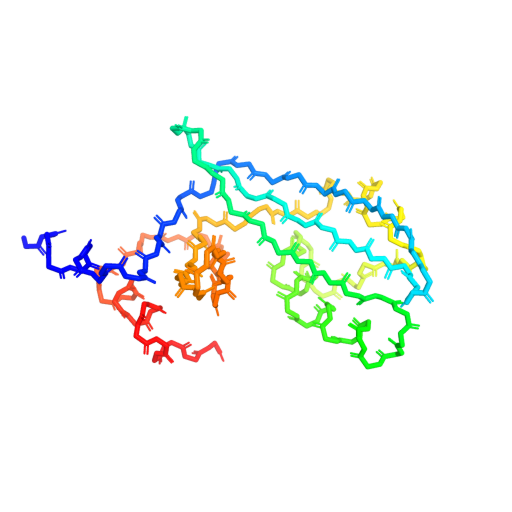IS A 1 92 ? -2.436 -9.507 3.651 1.00 88.19 92 HIS A N 1
ATOM 728 C CA . HIS A 1 92 ? -2.994 -8.262 4.155 1.00 88.19 92 HIS A CA 1
ATOM 729 C C . HIS A 1 92 ? -2.259 -7.855 5.451 1.00 88.19 92 HIS A C 1
ATOM 731 O O . HIS A 1 92 ? -1.693 -8.714 6.136 1.00 88.19 92 HIS A O 1
ATOM 737 N N . PRO A 1 93 ? -2.206 -6.558 5.784 1.00 88.06 93 PRO A N 1
ATOM 738 C CA . PRO A 1 93 ? -1.711 -6.109 7.080 1.00 88.06 93 PRO A CA 1
ATOM 739 C C . PRO A 1 93 ? -2.663 -6.548 8.198 1.00 88.06 93 PRO A C 1
ATOM 741 O O . PRO A 1 93 ? -3.825 -6.831 7.940 1.00 88.06 93 PRO A O 1
ATOM 744 N N . ASP A 1 94 ? -2.197 -6.564 9.445 1.00 85.75 94 ASP A N 1
ATOM 745 C CA . ASP A 1 94 ? -3.070 -6.782 10.609 1.00 85.75 94 ASP A CA 1
ATOM 746 C C . ASP A 1 94 ? -3.841 -5.506 10.962 1.00 85.75 94 ASP A C 1
ATOM 748 O O . ASP A 1 94 ? -5.003 -5.533 11.364 1.00 85.75 94 ASP A O 1
ATOM 752 N N . PHE A 1 95 ? -3.167 -4.361 10.825 1.00 83.44 95 PHE A N 1
ATOM 753 C CA . PHE A 1 95 ? -3.725 -3.052 11.135 1.00 83.44 95 PHE A CA 1
ATOM 754 C C . PHE A 1 95 ? -3.363 -2.043 10.057 1.00 83.44 95 PHE A C 1
ATOM 756 O O . PHE A 1 95 ? -2.203 -1.942 9.641 1.00 83.44 95 PHE A O 1
ATOM 763 N N . VAL A 1 96 ? -4.348 -1.236 9.680 1.00 86.44 96 VAL A N 1
ATOM 764 C CA . VAL A 1 96 ? -4.176 -0.081 8.805 1.00 86.44 96 VAL A CA 1
ATOM 765 C C . VAL A 1 96 ? -4.491 1.170 9.601 1.00 86.44 96 VAL A C 1
ATOM 767 O O . VAL A 1 96 ? -5.547 1.286 10.217 1.00 86.44 96 VAL A O 1
ATOM 770 N N . VAL A 1 97 ? -3.556 2.114 9.604 1.00 84.88 97 VAL A N 1
ATOM 771 C CA . VAL A 1 97 ? -3.745 3.422 10.223 1.00 84.88 97 VAL A CA 1
ATOM 772 C C . VAL A 1 97 ? -3.903 4.446 9.116 1.00 84.88 97 VAL A C 1
ATOM 774 O O . VAL A 1 97 ? -2.988 4.664 8.314 1.00 84.88 97 VAL A O 1
ATOM 777 N N . ALA A 1 98 ? -5.055 5.098 9.089 1.00 86.25 98 ALA A N 1
ATOM 778 C CA . ALA A 1 98 ? -5.358 6.171 8.164 1.00 86.25 98 ALA A CA 1
ATOM 779 C C . ALA A 1 98 ? -5.683 7.459 8.914 1.00 86.25 98 ALA A C 1
ATOM 781 O O . ALA A 1 98 ? -6.052 7.453 10.086 1.00 86.25 98 ALA A O 1
ATOM 782 N N . ARG A 1 99 ? -5.517 8.588 8.230 1.00 83.44 99 ARG A N 1
ATOM 783 C CA . ARG A 1 99 ? -5.950 9.891 8.722 1.00 83.44 99 ARG A CA 1
ATOM 784 C C . ARG A 1 99 ? -6.915 10.545 7.758 1.00 83.44 99 ARG A C 1
ATOM 786 O O . ARG A 1 99 ? -6.706 10.463 6.551 1.00 83.44 99 ARG A O 1
ATOM 793 N N . MET A 1 100 ? -7.929 11.215 8.283 1.00 81.00 100 MET A N 1
ATOM 794 C CA . MET A 1 100 ? -8.870 11.962 7.464 1.00 81.00 100 MET A CA 1
ATOM 795 C C . MET A 1 100 ? -8.178 13.216 6.922 1.00 81.00 100 MET A C 1
ATOM 797 O O . MET A 1 100 ? -7.569 13.981 7.672 1.00 81.00 100 MET A O 1
ATOM 801 N N . LYS A 1 101 ? -8.214 13.403 5.603 1.00 80.25 101 LYS A N 1
ATOM 802 C CA . LYS A 1 101 ? -7.699 14.590 4.918 1.00 80.25 101 LYS A CA 1
ATOM 803 C C . LYS A 1 101 ? -8.804 15.124 4.012 1.00 80.25 101 LYS A C 1
ATOM 805 O O . LYS A 1 101 ? -9.041 14.590 2.935 1.00 80.25 101 LYS A O 1
ATOM 810 N N . GLY A 1 102 ? -9.501 16.165 4.462 1.00 81.44 102 GLY A N 1
ATOM 811 C CA . GLY A 1 102 ? -10.722 16.621 3.797 1.00 81.44 102 GLY A CA 1
ATOM 812 C C . GLY A 1 102 ? -11.822 15.566 3.927 1.00 81.44 102 GLY A C 1
ATOM 813 O O . GLY A 1 102 ? -12.194 15.218 5.041 1.00 81.44 102 GLY A O 1
ATOM 814 N N . GLN A 1 103 ? -12.306 15.042 2.800 1.00 77.38 103 GLN A N 1
ATOM 815 C CA . GLN A 1 103 ? -13.369 14.026 2.756 1.00 77.38 103 GLN A CA 1
ATOM 816 C C . GLN A 1 103 ? -12.861 12.587 2.561 1.00 77.38 103 GLN A C 1
ATOM 818 O O . GLN A 1 103 ? -13.667 11.668 2.461 1.00 77.38 103 GLN A O 1
ATOM 823 N N . TYR A 1 104 ? -11.545 12.371 2.476 1.00 79.69 104 TYR A N 1
ATOM 824 C CA . TYR A 1 104 ? -10.977 11.051 2.196 1.00 79.69 104 TYR A CA 1
ATOM 825 C C . TYR A 1 104 ? -10.018 10.581 3.291 1.00 79.69 104 TYR A C 1
ATOM 827 O O . TYR A 1 104 ? -9.308 11.367 3.924 1.00 79.69 104 TYR A O 1
ATOM 835 N N . TRP A 1 105 ? -9.968 9.264 3.483 1.00 83.00 105 TRP A N 1
ATOM 836 C CA . TRP A 1 105 ? -8.989 8.611 4.342 1.00 83.00 105 TRP A CA 1
ATOM 837 C C . TRP A 1 105 ? -7.660 8.461 3.607 1.00 83.00 105 TRP A C 1
ATOM 839 O O . TRP A 1 105 ? -7.586 7.902 2.517 1.00 83.00 105 TRP A O 1
ATOM 849 N N . GLN A 1 106 ? -6.586 8.952 4.215 1.00 84.06 106 GLN A N 1
ATOM 850 C CA . GLN A 1 106 ? -5.226 8.764 3.735 1.00 84.06 106 GLN A CA 1
ATOM 851 C C . GLN A 1 106 ? -4.511 7.743 4.615 1.00 84.06 106 GLN A C 1
ATOM 853 O O . GLN A 1 106 ? -4.234 8.021 5.783 1.00 84.06 106 GLN A O 1
ATOM 858 N N . VAL A 1 107 ? -4.155 6.591 4.048 1.00 85.50 107 VAL A N 1
ATOM 859 C CA . VAL A 1 107 ? -3.334 5.591 4.741 1.00 85.50 107 VAL A CA 1
ATOM 860 C C . VAL A 1 107 ? -1.964 6.195 5.071 1.00 85.50 107 VAL A C 1
ATOM 862 O O . VAL A 1 107 ? -1.290 6.761 4.209 1.00 85.50 107 VAL A O 1
ATOM 865 N N . ARG A 1 108 ? -1.570 6.133 6.347 1.00 82.12 108 ARG A N 1
ATOM 866 C CA . ARG A 1 108 ? -0.300 6.676 6.863 1.00 82.12 108 ARG A CA 1
ATOM 867 C C . ARG A 1 108 ? 0.676 5.599 7.289 1.00 82.12 108 ARG A C 1
ATOM 869 O O . ARG A 1 108 ? 1.879 5.816 7.217 1.00 82.12 108 ARG A O 1
ATOM 876 N N . GLY A 1 109 ? 0.163 4.464 7.736 1.00 77.62 109 GLY A N 1
ATOM 877 C CA . GLY A 1 109 ? 0.983 3.355 8.176 1.00 77.62 109 GLY A CA 1
ATOM 878 C C . GLY A 1 109 ? 0.196 2.064 8.134 1.00 77.62 109 GLY A C 1
ATOM 879 O O . GLY A 1 109 ? -1.023 2.049 8.297 1.00 77.62 109 GLY A O 1
ATOM 880 N N . LYS A 1 110 ? 0.918 0.974 7.921 1.00 80.75 110 LYS A N 1
ATOM 881 C CA . LYS A 1 110 ? 0.390 -0.383 7.982 1.00 80.75 110 LYS A CA 1
ATOM 882 C C . LYS A 1 110 ? 1.306 -1.171 8.884 1.00 80.75 110 LYS A C 1
ATOM 884 O O . LYS A 1 110 ? 2.523 -0.999 8.831 1.00 80.75 110 LYS A O 1
ATOM 889 N N . SER A 1 111 ? 0.726 -2.025 9.707 1.00 74.44 111 SER A N 1
ATOM 890 C CA . SER A 1 111 ? 1.496 -2.989 10.471 1.00 74.44 111 SER A CA 1
ATOM 891 C C . SER A 1 111 ? 1.207 -4.370 9.918 1.00 74.44 111 SER A C 1
ATOM 893 O O . SER A 1 111 ? 0.055 -4.795 9.874 1.00 74.44 111 SER A O 1
ATOM 895 N N . VAL A 1 112 ? 2.264 -5.037 9.470 1.00 61.34 112 VAL A N 1
ATOM 896 C CA . VAL A 1 112 ? 2.229 -6.427 9.032 1.00 61.34 112 VAL A CA 1
ATOM 897 C C . VAL A 1 112 ? 3.093 -7.188 10.021 1.00 61.34 112 VAL A C 1
ATOM 899 O O . VAL A 1 112 ? 4.303 -6.955 10.066 1.00 61.34 112 VAL A O 1
ATOM 902 N N . ARG A 1 113 ? 2.507 -8.025 10.875 1.00 62.41 113 ARG A N 1
ATOM 903 C CA . ARG A 1 113 ? 3.283 -8.746 11.880 1.00 62.41 113 ARG A CA 1
ATOM 904 C C . ARG A 1 113 ? 3.562 -10.181 11.447 1.00 62.41 113 ARG A C 1
ATOM 906 O O . ARG A 1 113 ? 2.661 -10.926 11.087 1.00 62.41 113 ARG A O 1
ATOM 913 N N . LEU A 1 114 ? 4.818 -10.600 11.594 1.00 47.38 114 LEU A N 1
ATOM 914 C CA . LEU A 1 114 ? 5.166 -11.989 11.888 1.00 47.38 114 LEU A CA 1
ATOM 915 C C . LEU A 1 114 ? 5.103 -12.150 13.417 1.00 47.38 114 LEU A C 1
ATOM 917 O O . LEU A 1 114 ? 5.989 -11.664 14.108 1.00 47.38 114 LEU A O 1
ATOM 921 N N . SER A 1 115 ? 4.030 -12.757 13.937 1.00 37.38 115 SER A N 1
ATOM 922 C CA . SER A 1 115 ? 3.894 -13.314 15.306 1.00 37.38 115 SER A CA 1
ATOM 923 C C . SER A 1 115 ? 4.247 -12.415 16.520 1.00 37.38 115 SER A C 1
ATOM 925 O O . SER A 1 115 ? 5.403 -12.134 16.816 1.00 37.38 115 SER A O 1
ATOM 927 N N . GLY A 1 116 ? 3.227 -12.018 17.300 1.00 45.09 116 GLY A N 1
ATOM 928 C CA . GLY A 1 116 ? 3.357 -11.383 18.627 1.00 45.09 116 GLY A CA 1
ATOM 929 C C . GLY A 1 116 ? 2.108 -10.586 19.043 1.00 45.09 116 GLY A C 1
ATOM 930 O O . GLY A 1 116 ? 1.319 -10.198 18.190 1.00 45.09 116 GLY A O 1
ATOM 931 N N . ALA A 1 117 ? 1.900 -10.304 20.335 1.00 46.84 117 ALA A N 1
ATOM 932 C CA . ALA A 1 117 ? 0.819 -9.426 20.820 1.00 46.84 117 ALA A CA 1
ATOM 933 C C . ALA A 1 117 ? 1.225 -7.938 20.719 1.00 46.84 117 ALA A C 1
ATOM 935 O O . ALA A 1 117 ? 2.399 -7.598 20.840 1.00 46.84 117 ALA A O 1
ATOM 936 N N . PHE A 1 118 ? 0.300 -7.016 20.403 1.00 47.53 118 PHE A N 1
ATOM 937 C CA . PHE A 1 118 ? 0.629 -5.578 20.264 1.00 47.53 118 PHE A CA 1
ATOM 938 C C . PHE A 1 118 ? 0.534 -4.981 21.665 1.00 47.53 118 PHE A C 1
ATOM 940 O O . PHE A 1 118 ? -0.564 -4.929 22.216 1.00 47.53 118 PHE A O 1
ATOM 947 N N . SER A 1 119 ? 1.644 -4.518 22.241 1.00 50.41 119 SER A N 1
ATOM 948 C CA . SER A 1 119 ? 1.563 -3.720 23.466 1.00 50.41 119 SER A CA 1
ATOM 949 C C . SER A 1 119 ? 0.894 -2.380 23.150 1.00 50.41 119 SER A C 1
ATOM 951 O O . SER A 1 119 ? 1.145 -1.782 22.097 1.00 50.41 119 SER A O 1
ATOM 953 N N . SER A 1 120 ? 0.070 -1.863 24.065 1.00 47.94 120 SER A N 1
ATOM 954 C CA . SER A 1 120 ? -0.619 -0.568 23.940 1.00 47.94 120 SER A CA 1
ATOM 955 C C . SER A 1 120 ? 0.325 0.583 23.553 1.00 47.94 120 SER A C 1
ATOM 957 O O . SER A 1 120 ? -0.084 1.516 22.864 1.00 47.94 120 SER A O 1
ATOM 959 N N . ARG A 1 121 ? 1.610 0.493 23.929 1.00 46.22 121 ARG A N 1
ATOM 960 C CA . ARG A 1 121 ? 2.652 1.475 23.577 1.00 46.22 121 ARG A CA 1
ATOM 961 C C . ARG A 1 121 ? 3.020 1.458 22.092 1.00 46.22 121 ARG A C 1
ATOM 963 O O . ARG A 1 121 ? 3.192 2.515 21.495 1.00 46.22 121 ARG A O 1
ATOM 970 N N . GLN A 1 122 ? 3.098 0.278 21.480 1.00 49.25 122 GLN A N 1
ATOM 971 C CA . GLN A 1 122 ? 3.455 0.138 20.065 1.00 49.25 122 GLN A CA 1
ATOM 972 C C . GLN A 1 122 ? 2.310 0.620 19.155 1.00 49.25 122 GLN A C 1
ATOM 974 O O . GLN A 1 122 ? 2.564 1.208 18.106 1.00 49.25 122 GLN A O 1
ATOM 979 N N . ARG A 1 123 ? 1.046 0.461 19.587 1.00 49.94 123 ARG A N 1
ATOM 980 C CA . ARG A 1 123 ? -0.127 1.033 18.893 1.00 49.94 123 ARG A CA 1
ATOM 981 C C . ARG A 1 123 ? -0.118 2.565 18.930 1.00 49.94 123 ARG A C 1
ATOM 983 O O . ARG A 1 123 ? -0.322 3.206 17.905 1.00 49.94 123 ARG A O 1
ATOM 990 N N . ALA A 1 124 ? 0.186 3.158 20.087 1.00 47.16 124 ALA A N 1
ATOM 991 C CA . ALA A 1 124 ? 0.299 4.612 20.228 1.00 47.16 124 ALA A CA 1
ATOM 992 C C . ALA A 1 124 ? 1.441 5.206 19.376 1.00 47.16 124 ALA A C 1
ATOM 994 O O . ALA A 1 124 ? 1.291 6.294 18.820 1.00 47.16 124 ALA A O 1
ATOM 995 N N . ALA A 1 125 ? 2.555 4.483 19.221 1.00 48.94 125 ALA A N 1
ATOM 996 C CA . ALA A 1 125 ? 3.692 4.898 18.395 1.00 48.94 125 ALA A CA 1
ATOM 997 C C . ALA A 1 125 ? 3.388 4.897 16.881 1.00 48.94 125 ALA A C 1
ATOM 999 O O . ALA A 1 125 ? 3.865 5.780 16.166 1.00 48.94 125 ALA A O 1
ATOM 1000 N N . LEU A 1 126 ? 2.550 3.970 16.397 1.00 50.72 126 LEU A N 1
ATOM 1001 C CA . LEU A 1 126 ? 2.043 3.974 15.014 1.00 50.72 126 LEU A CA 1
ATOM 1002 C C . LEU A 1 126 ? 1.130 5.176 14.742 1.00 50.72 126 LEU A C 1
ATOM 1004 O O . LEU A 1 126 ? 1.277 5.854 13.730 1.00 50.72 126 LEU A O 1
ATOM 1008 N N . ILE A 1 127 ? 0.226 5.482 15.674 1.00 47.47 127 ILE A N 1
ATOM 1009 C CA . ILE A 1 127 ? -0.738 6.590 15.547 1.00 47.47 127 ILE A CA 1
ATOM 1010 C C . ILE A 1 127 ? -0.039 7.962 15.602 1.00 47.47 127 ILE A C 1
ATOM 1012 O O . ILE A 1 127 ? -0.441 8.912 14.923 1.00 47.47 127 ILE A O 1
ATOM 1016 N N . THR A 1 128 ? 1.038 8.072 16.385 1.00 47.78 128 THR A N 1
ATOM 1017 C CA . THR A 1 128 ? 1.842 9.300 16.507 1.00 47.78 128 THR A CA 1
ATOM 1018 C C . THR A 1 128 ? 2.912 9.454 15.424 1.00 47.78 128 THR A C 1
ATOM 1020 O O . THR A 1 128 ? 3.602 10.469 15.414 1.00 47.78 128 THR A O 1
ATOM 1023 N N . GLY A 1 129 ? 3.067 8.484 14.511 1.00 42.66 129 GLY A N 1
ATOM 1024 C CA . GLY A 1 129 ? 4.123 8.512 13.491 1.00 42.66 129 GLY A CA 1
ATOM 1025 C C . GLY A 1 129 ? 5.544 8.421 14.065 1.00 42.66 129 GLY A C 1
ATOM 1026 O O . GLY A 1 129 ? 6.507 8.734 13.373 1.00 42.66 129 GLY A O 1
ATOM 1027 N N . LYS A 1 130 ? 5.685 8.015 15.336 1.00 39.28 130 LYS A N 1
ATOM 1028 C CA . LYS A 1 130 ? 6.978 7.833 16.017 1.00 39.28 130 LYS A CA 1
ATOM 1029 C C . LYS A 1 130 ? 7.560 6.435 15.832 1.00 39.28 130 LYS A C 1
ATOM 1031 O O . LYS A 1 130 ? 8.722 6.226 16.169 1.00 39.28 130 LYS A O 1
ATOM 1036 N N . LEU A 1 131 ? 6.785 5.486 15.308 1.00 39.47 131 LEU A N 1
ATOM 1037 C CA . LEU A 1 131 ? 7.315 4.185 14.926 1.00 39.47 131 LEU A CA 1
ATOM 1038 C C . LEU A 1 131 ? 8.064 4.328 13.591 1.00 39.47 131 LEU A C 1
ATOM 1040 O O . LEU A 1 131 ? 7.445 4.374 12.529 1.00 39.47 131 LEU A O 1
ATOM 1044 N N . ARG A 1 132 ? 9.394 4.443 13.657 1.00 37.09 132 ARG A N 1
ATOM 1045 C CA . ARG A 1 132 ? 10.260 4.152 12.511 1.00 37.09 132 ARG A CA 1
ATOM 1046 C C . ARG A 1 132 ? 10.466 2.638 12.480 1.00 37.09 132 ARG A C 1
ATOM 1048 O O . ARG A 1 132 ? 10.801 2.065 13.516 1.00 37.09 132 ARG A O 1
ATOM 1055 N N . PHE A 1 133 ? 10.170 2.024 11.339 1.00 42.66 133 PHE A N 1
ATOM 1056 C CA . PHE A 1 133 ? 10.606 0.663 11.032 1.00 42.66 133 PHE A CA 1
ATOM 1057 C C . PHE A 1 133 ? 12.103 0.667 10.728 1.00 42.66 133 PHE A C 1
ATOM 1059 O O . PHE A 1 133 ? 12.567 1.691 10.170 1.00 42.66 133 PHE A O 1
#

Secondary structure (DSSP, 8-state):
--SSTT--TTEEEEE-SEEEEEEEEETTEEEEEEEEE-TTS-EEEEEEE-SSHHHHHHHIIIIIHHHBSSTTSPPP-SSHHHHHHTGGGB---SEEEEEEETTEEEEEEEE--SS----HHHHHHHHTT----

Organism: Klebsiella pneumoniae (NCBI:txid573)